Protein AF-A0A1G7AWS4-F1 (afdb_monomer)

Radius of gyration: 27.83 Å; Cα contacts (8 Å, |Δi|>4): 38; chains: 1; bounding box: 62×37×90 Å

Sequence (105 aa):
MSTPRPPVDPPVTGWAPATASTAWRRAAAAVLALALALPGAAVLTLVLWPLWSWFEARTGIESLGHSGPAGWCFVATYLAMAGLALAWVLRPRRAVKSGEASRFE

Structure (mmCIF, N/CA/C/O backbone):
data_AF-A0A1G7AWS4-F1
#
_entry.id   AF-A0A1G7AWS4-F1
#
loop_
_atom_site.group_PDB
_atom_site.id
_atom_site.type_symbol
_atom_site.label_atom_id
_atom_site.label_alt_id
_atom_site.label_comp_id
_atom_site.label_asym_id
_atom_site.label_entity_id
_atom_site.label_seq_id
_atom_site.pdbx_PDB_ins_code
_atom_site.Cartn_x
_atom_site.Cartn_y
_atom_site.Cartn_z
_atom_site.occupancy
_atom_site.B_iso_o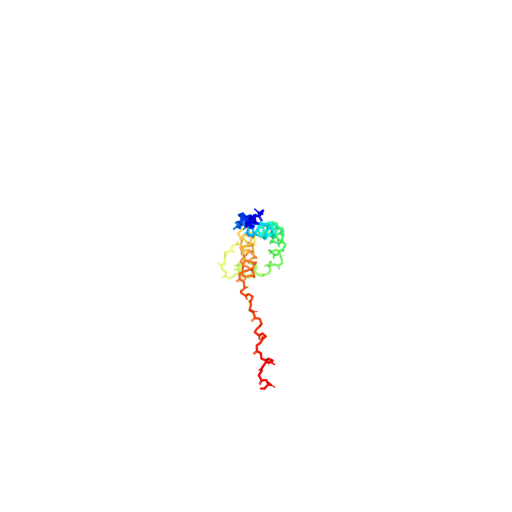r_equiv
_atom_site.auth_seq_id
_atom_site.auth_comp_id
_atom_site.auth_asym_id
_atom_site.auth_atom_id
_atom_site.pdbx_PDB_model_num
ATOM 1 N N . MET A 1 1 ? -40.545 11.606 69.794 1.00 50.19 1 MET A N 1
ATOM 2 C CA . MET A 1 1 ? -41.091 11.459 68.427 1.00 50.19 1 MET A CA 1
ATOM 3 C C . MET A 1 1 ? -40.015 11.926 67.463 1.00 50.19 1 MET A C 1
ATOM 5 O O . MET A 1 1 ? -39.849 13.124 67.290 1.00 50.19 1 MET A O 1
ATOM 9 N N . SER A 1 2 ? -39.216 10.995 66.943 1.00 59.09 2 SER A N 1
ATOM 10 C CA . SER A 1 2 ? -38.105 11.290 66.029 1.00 59.09 2 SER A CA 1
ATOM 11 C C . SER A 1 2 ? -38.534 10.899 64.622 1.00 59.09 2 SER A C 1
ATOM 13 O O . SER A 1 2 ? -38.856 9.738 64.380 1.00 59.09 2 SER A O 1
ATOM 15 N N . THR A 1 3 ? -38.601 11.867 63.716 1.00 69.06 3 THR A N 1
ATOM 16 C CA . THR A 1 3 ? -38.905 11.634 62.303 1.00 69.06 3 THR A CA 1
ATOM 17 C C . THR A 1 3 ? -37.688 11.019 61.598 1.00 69.06 3 THR A C 1
ATOM 19 O O . THR A 1 3 ? -36.562 11.468 61.828 1.00 69.06 3 THR A O 1
ATOM 22 N N . PRO A 1 4 ? -37.859 9.996 60.743 1.00 69.44 4 PRO A N 1
ATOM 23 C CA . PRO A 1 4 ? -36.761 9.481 59.936 1.00 69.44 4 PRO A CA 1
ATOM 24 C C . PRO A 1 4 ? -36.431 10.471 58.808 1.00 69.44 4 PRO A C 1
ATOM 26 O O . PRO A 1 4 ? -37.327 10.948 58.110 1.00 69.44 4 PRO A O 1
ATOM 29 N N . ARG A 1 5 ? -35.143 10.801 58.631 1.00 73.06 5 ARG A N 1
ATOM 30 C CA . ARG A 1 5 ? -34.668 11.566 57.464 1.00 73.06 5 ARG A CA 1
ATOM 31 C C . ARG A 1 5 ? -34.864 10.739 56.186 1.00 73.06 5 ARG A C 1
ATOM 33 O O . ARG A 1 5 ? -34.595 9.538 56.224 1.00 73.06 5 ARG A O 1
ATOM 40 N N . PRO A 1 6 ? -35.252 11.360 55.059 1.00 74.44 6 PRO A N 1
ATOM 41 C CA . PRO A 1 6 ? -35.233 10.680 53.774 1.00 74.44 6 PRO A CA 1
ATOM 42 C C . PRO A 1 6 ? -33.786 10.359 53.348 1.00 74.44 6 PRO A C 1
ATOM 44 O O . PRO A 1 6 ? -32.860 11.090 53.722 1.00 74.44 6 PRO A O 1
ATOM 47 N N . PRO A 1 7 ? -33.581 9.277 52.578 1.00 73.12 7 PRO A N 1
ATOM 48 C CA . PRO A 1 7 ? -32.281 8.942 52.014 1.00 73.12 7 PRO A CA 1
ATOM 49 C C . PRO A 1 7 ? -31.846 10.035 51.029 1.00 73.12 7 PRO A C 1
ATOM 51 O O . PRO A 1 7 ? -32.605 10.445 50.156 1.00 73.12 7 PRO A O 1
ATOM 54 N N . VAL A 1 8 ? -30.623 10.534 51.205 1.00 76.12 8 VAL A N 1
ATOM 55 C CA . VAL A 1 8 ? -29.959 11.399 50.227 1.00 76.12 8 VAL A CA 1
ATOM 56 C C . VAL A 1 8 ? -29.330 10.473 49.196 1.00 76.12 8 VAL A C 1
ATOM 58 O O . VAL A 1 8 ? -28.319 9.834 49.488 1.00 76.12 8 VAL A O 1
ATOM 61 N N . ASP A 1 9 ? -29.929 10.380 48.012 1.00 73.06 9 ASP A N 1
ATOM 62 C CA . ASP A 1 9 ? -29.281 9.709 46.890 1.00 73.06 9 ASP A CA 1
ATOM 63 C C . ASP A 1 9 ? -28.037 10.517 46.486 1.00 73.06 9 ASP A C 1
ATOM 65 O O . ASP A 1 9 ? -28.125 11.740 46.311 1.00 73.06 9 ASP A O 1
ATOM 69 N N . PRO A 1 10 ? -26.853 9.889 46.359 1.00 73.88 10 PRO A N 1
ATOM 70 C CA . PRO A 1 10 ? -25.689 10.590 45.847 1.00 73.88 10 PRO A CA 1
ATOM 71 C C . PRO A 1 10 ? -25.943 11.014 44.391 1.00 73.88 10 PRO A C 1
ATOM 73 O O . PRO A 1 10 ? -26.604 10.289 43.641 1.00 73.88 10 PRO A O 1
ATOM 76 N N . PRO A 1 11 ? -25.403 12.163 43.948 1.00 70.62 11 PRO A N 1
ATOM 77 C CA . PRO A 1 11 ? -25.515 12.571 42.558 1.00 70.62 11 PRO A CA 1
ATOM 78 C C . PRO A 1 11 ? -24.850 11.515 41.672 1.00 70.62 11 PRO A C 1
ATOM 80 O O . PRO A 1 11 ? -23.654 11.244 41.791 1.00 70.62 11 PRO A O 1
ATOM 83 N N . VAL A 1 12 ? -25.638 10.924 40.776 1.00 66.25 12 VAL A N 1
ATOM 84 C CA . VAL A 1 12 ? -25.165 10.075 39.680 1.00 66.25 12 VAL A CA 1
ATOM 85 C C . VAL A 1 12 ? -24.205 10.890 38.809 1.00 66.25 12 VAL A C 1
ATOM 87 O O . VAL A 1 12 ? -24.611 11.606 37.897 1.00 66.25 12 VAL A O 1
ATOM 90 N N . THR A 1 13 ? -22.905 10.789 39.077 1.00 62.62 13 THR A N 1
ATOM 91 C CA . THR A 1 13 ? -21.830 11.296 38.215 1.00 62.62 13 THR A CA 1
ATOM 92 C C . THR A 1 13 ? -21.641 10.349 37.030 1.00 62.62 13 THR A C 1
ATOM 94 O O . THR A 1 13 ? -20.624 9.685 36.859 1.00 62.62 13 THR A O 1
ATOM 97 N N . GLY A 1 14 ? -22.670 10.270 36.189 1.00 59.81 14 GLY A N 1
ATOM 98 C CA . GLY A 1 14 ? -22.702 9.478 34.966 1.00 59.81 14 GLY A CA 1
ATOM 99 C C . GLY A 1 14 ? -22.093 10.211 33.773 1.00 59.81 14 GLY A C 1
ATOM 100 O O . GLY A 1 14 ? -22.770 10.404 32.772 1.00 59.81 14 GLY A O 1
ATOM 101 N N . TRP A 1 15 ? -20.820 10.597 33.844 1.00 66.44 15 TRP A N 1
ATOM 102 C CA . TRP A 1 15 ? -20.008 10.709 32.631 1.00 66.44 15 TRP A CA 1
ATOM 103 C C . TRP A 1 15 ? -18.913 9.651 32.744 1.00 66.44 15 TRP A C 1
ATOM 105 O O . TRP A 1 15 ? -17.770 9.905 33.091 1.00 66.44 15 TRP A O 1
ATOM 115 N N . ALA A 1 16 ? -19.266 8.389 32.516 1.00 55.12 16 ALA A N 1
ATOM 116 C CA . ALA A 1 16 ? -18.223 7.439 32.170 1.00 55.12 16 ALA A CA 1
ATOM 117 C C . ALA A 1 16 ? -17.680 7.902 30.808 1.00 55.12 16 ALA A C 1
ATOM 119 O O . ALA A 1 16 ? -18.474 7.956 29.861 1.00 55.12 16 ALA A O 1
ATOM 120 N N . PRO A 1 17 ? -16.387 8.251 30.650 1.00 53.22 17 PRO A N 1
ATOM 121 C CA . PRO A 1 17 ? -15.815 8.387 29.323 1.00 53.22 17 PRO A CA 1
ATOM 122 C C . PRO A 1 17 ? -15.790 6.987 28.716 1.00 53.22 17 PRO A C 1
ATOM 124 O O . PRO A 1 17 ? -14.818 6.237 28.825 1.00 53.22 17 PRO A O 1
ATOM 127 N N . ALA A 1 18 ? -16.903 6.593 28.107 1.00 55.44 18 ALA A N 1
ATOM 128 C CA . ALA A 1 18 ? -16.940 5.406 27.298 1.00 55.44 18 ALA A CA 1
ATOM 129 C C . ALA A 1 18 ? -15.870 5.573 26.206 1.00 55.44 18 ALA A C 1
ATOM 131 O O . ALA A 1 18 ? -15.815 6.584 25.511 1.00 55.44 18 ALA A O 1
ATOM 132 N N . THR A 1 19 ? -15.046 4.540 26.037 1.00 59.22 19 THR A N 1
ATOM 133 C CA . THR A 1 19 ? -14.317 4.189 24.802 1.00 59.22 19 THR A CA 1
ATOM 134 C C . THR A 1 19 ? -12.929 4.764 24.519 1.00 59.22 19 THR A C 1
ATOM 136 O O . THR A 1 19 ? -12.249 4.169 23.677 1.00 59.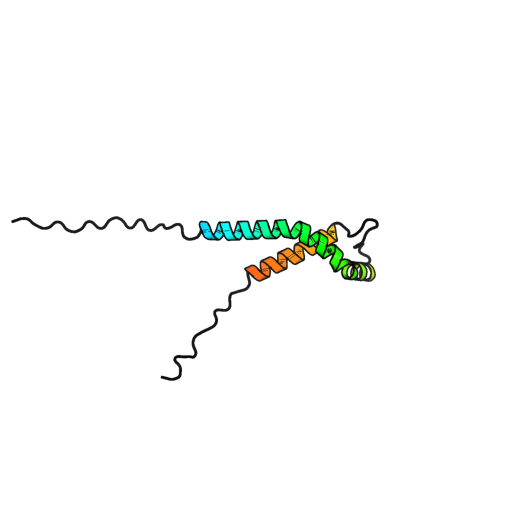22 19 THR A O 1
ATOM 139 N N . ALA A 1 20 ? -12.432 5.792 25.221 1.00 57.75 20 ALA A N 1
ATOM 140 C CA . ALA A 1 20 ? -11.090 6.330 24.930 1.00 57.75 20 ALA A CA 1
ATOM 141 C C . ALA A 1 20 ? -10.012 5.229 24.966 1.00 57.75 20 ALA A C 1
ATOM 143 O O . ALA A 1 20 ? -9.192 5.131 24.052 1.00 57.75 20 ALA A O 1
ATOM 144 N N . SER A 1 21 ? -10.101 4.320 25.951 1.00 63.75 21 SER A N 1
ATOM 145 C CA . SER A 1 21 ? -9.158 3.215 26.161 1.00 63.75 21 SER A CA 1
ATOM 146 C C . SER A 1 21 ? -9.100 2.195 25.015 1.00 63.75 21 SER A C 1
ATOM 148 O O . SER A 1 21 ? -8.068 1.586 24.748 1.00 63.75 21 SER A O 1
ATOM 150 N N . THR A 1 22 ? -10.222 1.977 24.333 1.00 68.56 22 THR A N 1
ATOM 151 C CA . THR A 1 22 ? -10.327 0.962 23.276 1.00 68.56 22 THR A CA 1
ATOM 152 C C . THR A 1 22 ? -10.038 1.578 21.910 1.00 68.56 22 THR A C 1
ATOM 154 O O . THR A 1 22 ? -9.412 0.937 21.066 1.00 68.56 22 THR A O 1
ATOM 157 N N . ALA A 1 23 ? -10.431 2.839 21.706 1.00 73.00 23 ALA A N 1
ATOM 158 C CA . ALA A 1 23 ? -10.130 3.594 20.497 1.00 73.00 23 ALA A CA 1
ATOM 159 C C . ALA A 1 23 ? -8.618 3.803 20.319 1.00 73.00 23 ALA A C 1
ATOM 161 O O . ALA A 1 23 ? -8.094 3.509 19.244 1.00 73.00 23 ALA A O 1
ATOM 162 N N . TRP A 1 24 ? -7.892 4.200 21.375 1.00 77.44 24 TRP A N 1
ATOM 163 C CA . TRP A 1 24 ? -6.437 4.387 21.278 1.00 77.44 24 TRP A CA 1
ATOM 164 C C . TRP A 1 24 ? -5.701 3.071 21.021 1.00 77.44 24 TRP A C 1
ATOM 166 O O . TRP A 1 24 ? -4.762 3.054 20.236 1.00 77.44 24 TRP A O 1
ATOM 176 N N . ARG A 1 25 ? -6.147 1.949 21.607 1.00 82.25 25 ARG A N 1
ATOM 177 C CA . ARG A 1 25 ? -5.549 0.623 21.355 1.00 82.25 25 ARG A CA 1
ATOM 178 C C . ARG A 1 25 ? -5.707 0.204 19.901 1.00 82.25 25 ARG A C 1
ATOM 180 O O . ARG A 1 25 ? -4.776 -0.343 19.320 1.00 82.25 25 ARG A O 1
ATOM 187 N N . ARG A 1 26 ? -6.870 0.474 19.301 1.00 78.69 26 ARG A N 1
ATOM 188 C CA . ARG A 1 26 ? -7.119 0.209 17.875 1.00 78.69 26 ARG A CA 1
ATOM 189 C C . ARG A 1 26 ? -6.283 1.121 16.983 1.00 78.69 26 ARG A C 1
ATOM 191 O O . ARG A 1 26 ? -5.723 0.633 16.009 1.00 78.69 26 ARG A O 1
ATOM 198 N N . ALA A 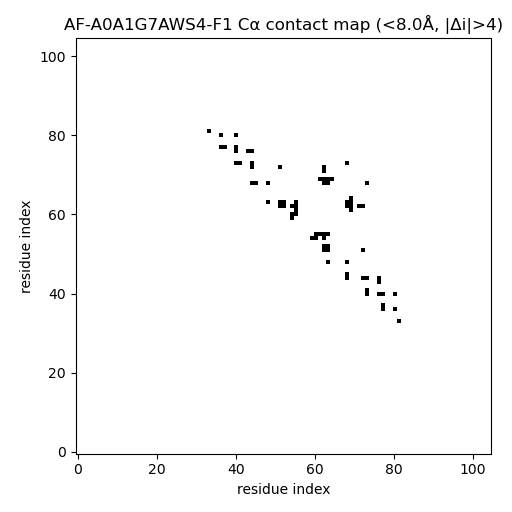1 27 ? -6.163 2.401 17.332 1.00 78.50 27 ALA A N 1
ATOM 199 C CA . ALA A 1 27 ? -5.309 3.340 16.613 1.00 78.50 27 ALA A CA 1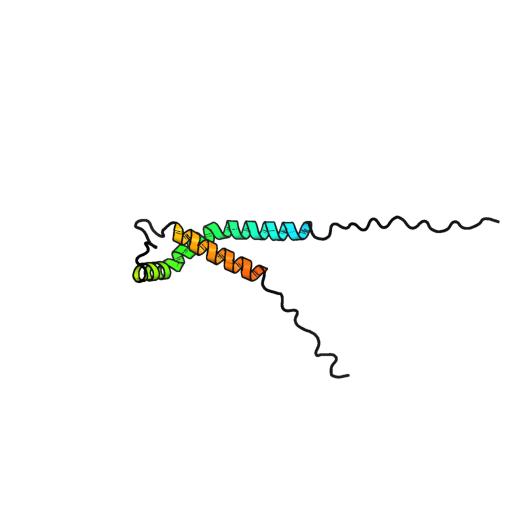
ATOM 200 C C . ALA A 1 27 ? -3.827 2.939 16.704 1.00 78.50 27 ALA A C 1
ATOM 202 O O . ALA A 1 27 ? -3.162 2.841 15.682 1.00 78.50 27 ALA A O 1
ATOM 203 N N . ALA A 1 28 ? -3.331 2.611 17.898 1.00 84.44 28 ALA A N 1
ATOM 204 C CA . ALA A 1 28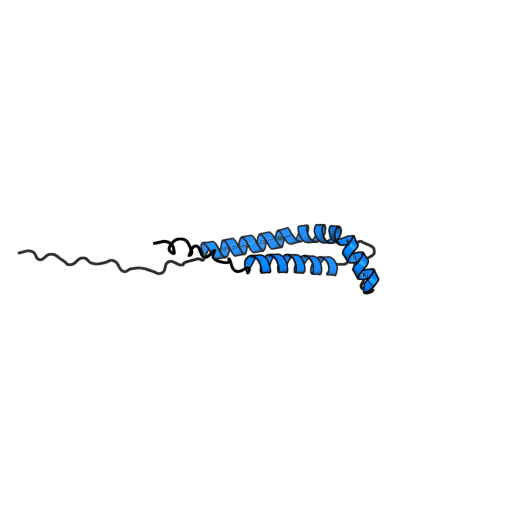 ? -1.964 2.142 18.114 1.00 84.44 28 ALA A CA 1
ATOM 205 C C . ALA A 1 28 ? -1.682 0.831 17.365 1.00 84.44 28 ALA A C 1
ATOM 207 O O . ALA A 1 28 ? -0.647 0.709 16.718 1.00 84.44 28 ALA A O 1
ATOM 208 N N . ALA A 1 29 ? -2.618 -0.123 17.385 1.00 81.94 29 ALA A N 1
ATOM 209 C CA . ALA A 1 29 ? -2.503 -1.353 16.605 1.00 81.94 29 ALA A CA 1
ATOM 210 C C . ALA A 1 29 ? -2.491 -1.081 15.091 1.00 81.94 29 ALA A C 1
ATOM 212 O O . ALA A 1 29 ? -1.714 -1.704 14.375 1.00 81.94 29 ALA A O 1
ATOM 213 N N . ALA A 1 30 ? -3.302 -0.137 14.601 1.00 79.94 30 ALA A N 1
ATOM 214 C CA . ALA A 1 30 ? -3.306 0.261 13.194 1.00 79.94 30 ALA A CA 1
ATOM 215 C C . ALA A 1 30 ? -1.991 0.945 12.788 1.00 79.94 30 ALA A C 1
ATOM 217 O O . ALA A 1 30 ? -1.435 0.622 11.743 1.00 79.94 30 ALA A O 1
ATOM 218 N N . VAL A 1 31 ? -1.458 1.835 13.629 1.00 82.56 31 VAL A N 1
ATOM 219 C CA . VAL A 1 31 ? -0.162 2.494 13.406 1.00 82.56 31 VAL A CA 1
ATOM 220 C C . VAL A 1 31 ? 0.973 1.474 13.403 1.00 82.56 31 VAL A C 1
ATOM 222 O O . VAL A 1 31 ? 1.798 1.492 12.497 1.00 82.56 31 VAL A O 1
ATOM 225 N N . LEU A 1 32 ? 0.995 0.547 14.364 1.00 84.25 32 LEU A N 1
ATOM 226 C CA . LEU A 1 32 ? 1.994 -0.520 14.407 1.00 84.25 32 LEU A CA 1
ATOM 227 C C . LEU A 1 32 ? 1.888 -1.442 13.184 1.00 84.25 32 LEU A C 1
ATOM 229 O O . LEU A 1 32 ? 2.908 -1.811 12.611 1.00 84.25 32 LEU A O 1
ATOM 233 N N . ALA A 1 33 ? 0.670 -1.780 12.752 1.00 79.81 33 ALA A N 1
ATOM 234 C CA . ALA A 1 33 ? 0.444 -2.562 11.541 1.00 79.81 33 ALA A CA 1
ATOM 235 C C . ALA A 1 33 ? 0.939 -1.830 10.283 1.00 79.81 33 ALA A C 1
ATOM 237 O O . ALA A 1 33 ? 1.580 -2.454 9.445 1.00 79.81 33 ALA A O 1
ATOM 238 N N . LEU A 1 34 ? 0.710 -0.517 10.167 1.00 79.19 34 LEU A N 1
ATOM 239 C CA . LEU A 1 34 ? 1.241 0.310 9.074 1.00 79.19 34 LEU A CA 1
ATOM 240 C C . LEU A 1 34 ? 2.774 0.404 9.120 1.00 79.19 34 LEU A C 1
ATOM 242 O O . LEU A 1 34 ? 3.432 0.286 8.090 1.00 79.19 34 LEU A O 1
ATOM 246 N N . ALA A 1 35 ? 3.355 0.547 10.312 1.00 81.19 35 ALA A N 1
ATOM 247 C CA . ALA A 1 35 ? 4.803 0.576 10.497 1.00 81.19 35 ALA A CA 1
ATOM 248 C C . ALA A 1 35 ? 5.459 -0.765 10.127 1.00 81.19 35 ALA A C 1
ATOM 250 O O . ALA A 1 35 ? 6.489 -0.780 9.462 1.00 81.19 35 ALA A O 1
ATOM 251 N N . LEU A 1 36 ? 4.847 -1.896 10.491 1.00 80.44 36 LEU A N 1
ATOM 252 C CA . LEU A 1 36 ? 5.284 -3.233 10.065 1.00 80.44 36 LEU A CA 1
ATOM 253 C C . LEU A 1 36 ? 4.987 -3.505 8.582 1.00 80.44 36 LEU A C 1
ATOM 255 O O . LEU A 1 36 ? 5.669 -4.314 7.952 1.00 80.44 36 LEU A O 1
ATOM 259 N N . ALA A 1 37 ? 4.008 -2.815 7.997 1.00 77.94 37 ALA A N 1
ATOM 260 C CA . ALA A 1 37 ? 3.725 -2.899 6.571 1.00 77.94 37 ALA A CA 1
ATOM 261 C C . ALA A 1 37 ? 4.808 -2.230 5.717 1.00 77.94 37 ALA A C 1
ATOM 263 O O . ALA A 1 37 ? 4.906 -2.571 4.549 1.00 77.94 37 ALA A O 1
ATOM 264 N N . LEU A 1 38 ? 5.656 -1.349 6.259 1.00 77.50 38 LEU A N 1
ATOM 265 C CA . LEU A 1 38 ? 6.803 -0.798 5.522 1.00 77.50 38 LEU A CA 1
ATOM 266 C C . LEU A 1 38 ? 7.821 -1.879 5.102 1.00 77.50 38 LEU A C 1
ATOM 268 O O . LEU A 1 38 ? 8.039 -2.037 3.898 1.00 77.50 38 LEU A O 1
ATOM 272 N N . PRO A 1 39 ? 8.415 -2.674 6.020 1.00 81.75 39 PRO A N 1
ATOM 273 C CA . PRO A 1 39 ? 9.283 -3.783 5.619 1.00 81.75 39 PRO A CA 1
ATOM 274 C C . PRO A 1 39 ? 8.503 -4.872 4.869 1.00 81.75 39 PRO A C 1
ATOM 276 O O . PRO A 1 39 ? 9.021 -5.451 3.914 1.00 81.75 39 PRO A O 1
ATOM 279 N N . GLY A 1 40 ? 7.237 -5.107 5.235 1.00 81.19 40 GLY A N 1
ATOM 280 C CA . GLY A 1 40 ? 6.362 -6.039 4.520 1.00 81.19 40 GLY A CA 1
ATOM 281 C C . GLY A 1 40 ? 6.134 -5.649 3.056 1.00 81.19 40 GLY A C 1
ATOM 282 O O . GLY A 1 40 ? 6.194 -6.509 2.184 1.00 81.19 40 GLY A O 1
ATOM 283 N N . ALA A 1 41 ? 5.941 -4.362 2.766 1.00 81.94 41 ALA A N 1
ATOM 284 C CA . ALA A 1 41 ? 5.757 -3.844 1.416 1.00 81.94 41 ALA A CA 1
ATOM 285 C C . ALA A 1 41 ? 7.031 -3.989 0.587 1.00 81.94 41 ALA A C 1
ATOM 287 O O . ALA A 1 41 ? 6.936 -4.322 -0.590 1.00 81.94 41 ALA A O 1
ATOM 288 N N . ALA A 1 42 ? 8.215 -3.809 1.181 1.00 82.88 42 ALA A N 1
ATOM 289 C CA . ALA A 1 42 ? 9.473 -4.049 0.480 1.00 82.88 42 ALA A CA 1
ATOM 290 C C . ALA A 1 42 ? 9.597 -5.515 0.034 1.00 82.88 42 ALA A C 1
ATOM 292 O O . ALA A 1 42 ? 9.819 -5.786 -1.146 1.00 82.88 42 ALA A O 1
ATOM 293 N N . VAL A 1 43 ? 9.358 -6.460 0.950 1.00 86.88 43 VAL A N 1
ATOM 294 C CA . VAL A 1 43 ? 9.362 -7.900 0.638 1.00 86.88 43 VAL A CA 1
ATOM 295 C C . VAL A 1 43 ? 8.284 -8.241 -0.388 1.00 86.88 43 VAL A C 1
ATOM 297 O O . VAL A 1 43 ? 8.555 -8.935 -1.364 1.00 86.88 43 VAL A O 1
ATOM 300 N N . LEU A 1 44 ? 7.067 -7.727 -0.212 1.00 86.38 44 LEU A N 1
ATOM 301 C CA . LEU A 1 44 ? 5.956 -8.003 -1.117 1.00 86.38 44 LEU A CA 1
ATOM 302 C C . LEU A 1 44 ? 6.201 -7.425 -2.514 1.00 86.38 44 LEU A C 1
ATOM 304 O O . LEU A 1 44 ? 5.852 -8.070 -3.494 1.00 86.38 44 LEU A O 1
ATOM 308 N N . THR A 1 45 ? 6.847 -6.263 -2.624 1.00 87.69 45 THR A N 1
ATOM 309 C CA . THR A 1 45 ? 7.240 -5.679 -3.917 1.00 87.69 45 THR A CA 1
ATOM 310 C C . THR A 1 45 ? 8.199 -6.614 -4.657 1.00 87.69 45 THR A C 1
ATOM 312 O O . THR A 1 45 ? 8.033 -6.830 -5.855 1.00 87.69 45 THR A O 1
ATOM 315 N N . LEU A 1 46 ? 9.144 -7.237 -3.942 1.00 86.50 46 LEU A N 1
ATOM 316 C CA . LEU A 1 46 ? 10.051 -8.240 -4.510 1.00 86.50 46 LEU A CA 1
ATOM 317 C C . LEU A 1 46 ? 9.332 -9.548 -4.871 1.00 86.50 46 LEU A C 1
ATOM 319 O O . LEU A 1 46 ? 9.645 -10.160 -5.884 1.00 86.50 46 LEU A O 1
ATOM 323 N N . VAL A 1 47 ? 8.341 -9.980 -4.091 1.00 89.44 47 VAL A N 1
ATOM 324 C CA . VAL A 1 47 ?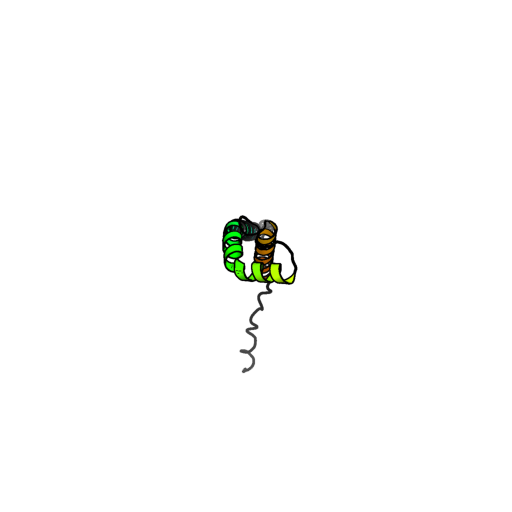 7.512 -11.151 -4.441 1.00 89.44 47 VAL A CA 1
ATOM 325 C C . VAL A 1 47 ? 6.644 -10.867 -5.670 1.00 89.44 47 VAL A C 1
ATOM 327 O O . VAL A 1 47 ? 6.442 -11.743 -6.507 1.00 89.44 47 VAL A O 1
ATOM 330 N N . LEU A 1 48 ? 6.163 -9.631 -5.808 1.00 90.19 48 LEU A N 1
ATOM 331 C CA . LEU A 1 48 ? 5.391 -9.148 -6.951 1.00 90.19 48 LEU A CA 1
ATOM 332 C C . LEU A 1 48 ? 6.267 -8.782 -8.156 1.00 90.19 48 LEU A C 1
ATOM 334 O O . LEU A 1 48 ? 5.744 -8.287 -9.150 1.00 90.19 48 LEU A O 1
ATOM 338 N N . TRP A 1 49 ? 7.572 -9.056 -8.123 1.00 89.56 49 TRP A N 1
ATOM 339 C CA . TRP A 1 49 ? 8.484 -8.824 -9.246 1.00 89.56 49 TRP A CA 1
ATOM 340 C C . TRP A 1 49 ? 7.949 -9.279 -10.615 1.00 89.56 49 TRP A C 1
ATOM 342 O O . TRP A 1 49 ? 7.973 -8.466 -11.538 1.00 89.56 49 TRP A O 1
ATOM 352 N N . PRO A 1 50 ? 7.420 -10.510 -10.800 1.00 89.38 50 PRO A N 1
ATOM 353 C CA . PRO A 1 50 ? 6.884 -10.926 -12.100 1.00 89.38 50 PRO A CA 1
ATOM 354 C C . PRO A 1 50 ? 5.643 -10.131 -12.534 1.00 89.38 50 PRO A C 1
ATOM 356 O O . PRO A 1 50 ? 5.379 -9.997 -13.726 1.00 89.38 50 PRO A O 1
ATOM 359 N N . LEU A 1 51 ? 4.870 -9.593 -11.586 1.00 89.75 51 LEU A N 1
ATOM 360 C CA . LEU A 1 51 ? 3.734 -8.726 -11.895 1.00 89.75 51 LEU A CA 1
ATOM 361 C C . LEU A 1 51 ? 4.219 -7.353 -12.373 1.00 89.75 51 LEU A C 1
ATOM 363 O O . LEU A 1 51 ? 3.695 -6.827 -13.354 1.00 89.75 51 LEU A O 1
ATOM 367 N N . TRP A 1 52 ? 5.233 -6.799 -11.706 1.00 90.19 52 TRP A N 1
ATOM 368 C CA . TRP A 1 52 ? 5.845 -5.525 -12.083 1.00 90.19 52 TRP A CA 1
ATOM 369 C C . TRP A 1 52 ? 6.540 -5.608 -13.443 1.00 90.19 52 TRP A C 1
ATOM 371 O O . TRP A 1 52 ? 6.364 -4.707 -14.260 1.00 90.19 52 TRP A O 1
ATOM 381 N N . SER A 1 53 ? 7.233 -6.712 -13.741 1.00 88.25 53 SER A N 1
ATOM 382 C CA . SER A 1 53 ? 7.851 -6.914 -15.059 1.00 88.25 53 SER A CA 1
ATOM 383 C C . SER A 1 53 ? 6.812 -7.026 -16.173 1.00 88.25 53 SER A C 1
ATOM 385 O O . SER A 1 53 ? 6.979 -6.439 -17.241 1.00 88.25 53 SER A O 1
ATOM 387 N N . TRP A 1 54 ? 5.704 -7.732 -15.926 1.00 92.25 54 TRP A N 1
ATOM 388 C CA . TRP A 1 54 ? 4.588 -7.792 -16.866 1.00 92.25 54 TRP A CA 1
ATOM 389 C C . TRP A 1 54 ? 3.950 -6.415 -17.084 1.00 92.25 54 TRP A C 1
ATOM 391 O O . TRP A 1 54 ? 3.637 -6.054 -18.218 1.00 92.25 54 TRP A O 1
ATOM 401 N N . PHE A 1 55 ? 3.766 -5.632 -16.018 1.00 91.12 55 PHE A N 1
ATOM 402 C CA . PHE A 1 55 ? 3.178 -4.298 -16.105 1.00 91.12 55 PHE A CA 1
ATOM 403 C C . PHE A 1 55 ? 4.054 -3.343 -16.919 1.00 91.12 55 PHE A C 1
ATOM 405 O O . PHE A 1 55 ? 3.546 -2.665 -17.815 1.00 91.12 55 PHE A O 1
ATOM 412 N N . GLU A 1 56 ? 5.361 -3.334 -16.665 1.00 91.56 56 GLU A N 1
ATOM 413 C CA . GLU A 1 56 ? 6.330 -2.561 -17.441 1.00 91.56 56 GLU A CA 1
ATOM 414 C C . GLU A 1 56 ? 6.299 -2.959 -18.918 1.00 91.56 56 GLU A C 1
ATOM 416 O O . GLU A 1 56 ? 6.150 -2.099 -19.784 1.00 91.56 56 GLU A O 1
ATOM 421 N N . ALA A 1 57 ? 6.300 -4.261 -19.218 1.00 90.50 57 ALA A N 1
ATOM 422 C CA . ALA A 1 57 ? 6.224 -4.754 -20.593 1.00 90.50 57 ALA A CA 1
ATOM 423 C C . ALA A 1 57 ? 4.931 -4.340 -21.323 1.00 90.50 57 ALA A C 1
ATOM 425 O O . ALA A 1 57 ? 4.907 -4.262 -22.551 1.00 90.50 57 ALA A O 1
ATOM 426 N N . ARG A 1 58 ? 3.835 -4.095 -20.592 1.00 93.56 58 ARG A N 1
ATOM 427 C CA . ARG A 1 58 ? 2.527 -3.733 -21.167 1.00 93.56 58 ARG A CA 1
ATOM 428 C C . ARG A 1 58 ? 2.290 -2.232 -21.250 1.00 93.56 58 ARG A C 1
ATOM 430 O O . ARG A 1 58 ? 1.560 -1.800 -22.137 1.00 93.56 58 ARG A O 1
ATOM 437 N N . THR A 1 59 ? 2.850 -1.460 -20.326 1.00 90.88 59 THR A N 1
ATOM 438 C CA . THR A 1 59 ? 2.584 -0.018 -20.197 1.00 90.88 59 THR A CA 1
ATOM 439 C C . THR A 1 59 ? 3.765 0.856 -20.598 1.00 90.88 59 THR A C 1
ATOM 441 O O . THR A 1 59 ? 3.572 2.038 -20.863 1.00 90.88 59 THR A O 1
ATOM 444 N N . GLY A 1 60 ? 4.976 0.295 -20.640 1.00 88.19 60 GLY A N 1
ATOM 445 C CA . GLY A 1 60 ? 6.220 1.039 -20.822 1.00 88.19 60 GLY A CA 1
ATOM 446 C C . GLY A 1 60 ? 6.625 1.884 -19.610 1.00 88.19 60 GLY A C 1
ATOM 447 O O . GLY A 1 60 ? 7.575 2.655 -19.708 1.00 88.19 60 GLY A O 1
ATOM 448 N N . ILE A 1 61 ? 5.915 1.782 -18.480 1.00 87.38 61 ILE A N 1
ATOM 449 C CA . ILE A 1 61 ? 6.260 2.497 -17.249 1.00 87.38 61 ILE A CA 1
ATOM 450 C C . ILE A 1 61 ? 7.345 1.705 -16.520 1.00 87.38 61 ILE A C 1
ATOM 452 O O . ILE A 1 61 ? 7.103 0.574 -16.093 1.00 87.38 61 ILE A O 1
ATOM 456 N N . GLU A 1 62 ? 8.512 2.322 -16.339 1.00 87.19 62 GLU A N 1
ATOM 457 C CA . GLU A 1 62 ? 9.653 1.737 -15.630 1.00 87.19 62 GLU A CA 1
ATOM 458 C C . GLU A 1 62 ? 9.252 1.339 -14.201 1.00 87.19 62 GLU A C 1
ATOM 460 O O . GLU A 1 62 ? 9.046 2.186 -13.326 1.00 87.19 62 GLU A O 1
ATOM 465 N N . SER A 1 63 ? 9.092 0.035 -13.980 1.00 85.44 63 SER A N 1
ATOM 466 C CA . SER A 1 63 ? 8.643 -0.566 -12.718 1.00 85.44 63 SER A CA 1
ATOM 467 C C . SER A 1 63 ? 9.805 -1.253 -12.007 1.00 85.44 63 SER A C 1
ATOM 469 O O . SER A 1 63 ? 9.883 -1.256 -10.777 1.00 85.44 63 SER A O 1
ATOM 471 N N . LEU A 1 64 ? 10.738 -1.805 -12.781 1.00 82.94 64 LEU A N 1
ATOM 472 C CA . LEU A 1 64 ? 11.939 -2.490 -12.324 1.00 82.94 64 LEU A CA 1
ATOM 473 C C . LEU A 1 64 ? 13.154 -1.790 -12.938 1.00 82.94 64 LEU A C 1
ATOM 475 O O . LEU A 1 64 ? 13.669 -2.194 -13.975 1.00 82.94 64 LEU A O 1
ATOM 479 N N . GLY A 1 65 ? 13.597 -0.714 -12.292 1.00 77.00 65 GLY A N 1
ATOM 480 C CA . GLY A 1 65 ? 14.769 0.033 -12.730 1.00 77.00 65 GLY A CA 1
ATOM 481 C C . GLY A 1 65 ? 16.072 -0.758 -12.572 1.00 77.00 65 GLY A C 1
ATOM 482 O O . GLY A 1 65 ? 16.121 -1.862 -12.025 1.00 77.00 65 GLY A O 1
ATOM 483 N N . HIS A 1 66 ? 17.175 -0.144 -12.998 1.00 71.44 66 HIS A N 1
ATOM 484 C CA . HIS A 1 66 ? 18.507 -0.770 -13.037 1.00 71.44 66 HIS A CA 1
ATOM 485 C C . 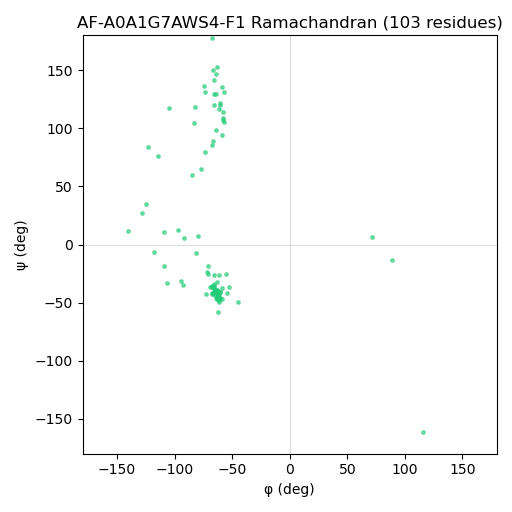HIS A 1 66 ? 18.997 -1.339 -11.690 1.00 71.44 66 HIS A C 1
ATOM 487 O O . HIS A 1 66 ? 19.812 -2.259 -11.672 1.00 71.44 66 HIS A O 1
ATOM 493 N N . SER A 1 67 ? 18.498 -0.809 -10.571 1.00 78.25 67 SER A N 1
ATOM 494 C CA . SER A 1 67 ? 18.881 -1.214 -9.211 1.00 78.25 67 SER A CA 1
ATOM 495 C C . SER A 1 67 ? 17.779 -1.982 -8.470 1.00 78.25 67 SER A C 1
ATOM 497 O O . SER A 1 67 ? 17.885 -2.186 -7.261 1.00 78.25 67 SER A O 1
ATOM 499 N N . GLY A 1 68 ? 16.714 -2.391 -9.167 1.00 80.75 68 GLY A N 1
ATOM 500 C CA . GLY A 1 68 ? 15.544 -3.048 -8.586 1.00 80.75 68 GLY A CA 1
ATOM 501 C C . GLY A 1 68 ? 14.257 -2.229 -8.725 1.00 80.75 68 GLY A C 1
ATOM 502 O O . GLY A 1 68 ? 14.182 -1.332 -9.565 1.00 80.75 68 GLY A O 1
ATOM 503 N N . PRO A 1 69 ? 13.217 -2.532 -7.927 1.00 85.50 69 PRO A N 1
ATOM 504 C CA . PRO A 1 69 ? 11.908 -1.910 -8.080 1.00 85.50 69 PRO A CA 1
ATOM 505 C C . PRO A 1 69 ? 11.978 -0.390 -7.943 1.00 85.50 69 PRO A C 1
ATOM 507 O O . PRO A 1 69 ? 12.618 0.140 -7.032 1.00 85.50 69 PRO A O 1
ATOM 510 N N . ALA A 1 70 ? 11.297 0.317 -8.840 1.00 87.56 70 ALA A N 1
ATOM 511 C CA . ALA A 1 70 ? 11.219 1.767 -8.802 1.00 87.56 70 ALA A CA 1
ATOM 512 C C . ALA A 1 70 ? 10.506 2.243 -7.524 1.00 87.56 70 ALA A C 1
ATOM 514 O O . ALA A 1 70 ? 9.631 1.563 -6.982 1.00 87.56 70 ALA A O 1
ATOM 515 N N . GLY A 1 71 ? 10.827 3.455 -7.056 1.00 85.06 71 GLY A N 1
ATOM 516 C CA . GLY A 1 71 ? 10.268 4.011 -5.814 1.00 85.06 71 GLY A CA 1
ATOM 517 C C . GLY A 1 71 ? 8.734 3.982 -5.758 1.00 85.06 71 GLY A C 1
ATOM 518 O O . GLY A 1 71 ? 8.145 3.694 -4.715 1.00 85.06 71 GLY A O 1
ATOM 519 N N . TRP A 1 72 ? 8.072 4.203 -6.896 1.00 86.94 72 TRP A N 1
ATOM 520 C CA . TRP A 1 72 ? 6.614 4.190 -6.981 1.00 86.94 72 TRP A CA 1
ATOM 521 C C . TRP A 1 72 ? 6.007 2.783 -6.833 1.00 86.94 72 TRP A C 1
ATOM 523 O O . TRP A 1 72 ? 4.880 2.679 -6.354 1.00 86.94 72 TRP A O 1
ATOM 533 N N . CYS A 1 73 ? 6.737 1.704 -7.154 1.00 89.00 73 CYS A N 1
ATOM 534 C CA . CYS A 1 73 ? 6.270 0.325 -6.948 1.00 89.00 73 CYS A CA 1
ATOM 535 C C . CYS A 1 73 ? 6.096 0.018 -5.456 1.00 89.00 73 CYS A C 1
ATOM 537 O O . CYS A 1 73 ? 5.108 -0.600 -5.052 1.00 89.00 73 CYS A O 1
ATOM 539 N N . PHE A 1 74 ? 7.007 0.517 -4.614 1.00 85.94 74 PHE A N 1
ATOM 540 C CA . PHE A 1 74 ? 6.876 0.407 -3.161 1.00 85.94 74 PHE A CA 1
ATOM 541 C C . PHE A 1 74 ? 5.671 1.192 -2.644 1.00 85.94 74 PHE A C 1
ATOM 543 O O . PHE A 1 74 ? 4.902 0.673 -1.836 1.00 85.94 74 PHE A O 1
ATOM 550 N N . VAL A 1 75 ? 5.462 2.416 -3.145 1.00 87.19 75 VAL A N 1
ATOM 551 C CA . VAL A 1 75 ? 4.297 3.240 -2.781 1.00 87.19 75 VAL A CA 1
ATOM 552 C C . VAL A 1 75 ? 2.995 2.555 -3.202 1.00 87.19 75 VAL A C 1
ATOM 554 O O . VAL A 1 75 ? 2.084 2.434 -2.387 1.00 87.19 75 VAL A O 1
ATOM 557 N N . ALA A 1 76 ? 2.909 2.051 -4.434 1.00 89.25 76 ALA A N 1
ATOM 558 C CA . ALA A 1 76 ? 1.731 1.351 -4.939 1.00 89.25 76 ALA A CA 1
ATOM 559 C C . ALA A 1 76 ? 1.420 0.086 -4.121 1.00 89.25 76 ALA A C 1
ATOM 561 O O . ALA A 1 76 ? 0.277 -0.118 -3.708 1.00 89.25 76 ALA A O 1
ATOM 562 N N . THR A 1 77 ? 2.441 -0.722 -3.815 1.00 89.31 77 THR A N 1
ATOM 563 C CA . THR A 1 77 ? 2.303 -1.921 -2.971 1.00 89.31 77 THR A CA 1
ATOM 564 C C . THR A 1 77 ? 1.840 -1.558 -1.560 1.00 89.31 77 THR A C 1
ATOM 566 O O . THR A 1 77 ? 0.917 -2.176 -1.026 1.00 89.31 77 THR A O 1
ATOM 569 N N . TYR A 1 78 ? 2.430 -0.520 -0.963 1.00 85.94 78 TYR A N 1
ATOM 570 C CA . TYR A 1 78 ? 2.054 -0.039 0.364 1.00 85.94 78 TYR A CA 1
ATOM 571 C C . TYR A 1 78 ? 0.604 0.460 0.406 1.00 85.94 78 TYR A C 1
ATOM 573 O O . TYR A 1 78 ? -0.151 0.088 1.304 1.00 85.94 78 TYR A O 1
ATOM 581 N N . LEU A 1 79 ? 0.179 1.250 -0.586 1.00 89.12 79 LEU A N 1
ATOM 582 C CA . LEU A 1 79 ? -1.201 1.733 -0.688 1.00 89.12 79 LEU A CA 1
ATOM 583 C C . LEU A 1 79 ? -2.196 0.583 -0.865 1.00 89.12 79 LEU A C 1
ATOM 585 O O . LEU A 1 79 ? -3.256 0.599 -0.239 1.00 89.12 79 LEU A O 1
ATOM 589 N N . ALA A 1 80 ? -1.851 -0.439 -1.653 1.00 87.94 80 ALA A N 1
ATOM 590 C CA . ALA A 1 80 ? -2.677 -1.634 -1.795 1.00 87.94 80 ALA A CA 1
ATOM 591 C C . ALA A 1 80 ? -2.842 -2.364 -0.451 1.00 87.94 80 ALA A C 1
ATOM 593 O O . ALA A 1 80 ? -3.968 -2.662 -0.045 1.00 87.94 80 ALA A O 1
ATOM 594 N N . MET A 1 81 ? -1.746 -2.586 0.285 1.00 86.31 81 MET A N 1
ATOM 595 C CA . MET A 1 81 ? -1.786 -3.199 1.619 1.00 86.31 81 MET A CA 1
ATOM 596 C C . MET A 1 81 ? -2.615 -2.374 2.613 1.00 86.31 81 MET A C 1
ATOM 598 O O . MET A 1 81 ? -3.463 -2.927 3.317 1.00 86.31 81 MET A O 1
ATOM 602 N N . ALA A 1 82 ? -2.410 -1.055 2.654 1.00 84.00 82 ALA A N 1
ATOM 603 C CA . ALA A 1 82 ? -3.159 -0.152 3.525 1.00 84.00 82 ALA A CA 1
ATOM 604 C C . ALA A 1 82 ? -4.659 -0.145 3.183 1.00 84.00 82 ALA A C 1
ATOM 606 O O . ALA A 1 82 ? -5.497 -0.196 4.085 1.00 84.00 82 ALA A O 1
ATOM 607 N N . GLY A 1 83 ? -5.008 -0.154 1.893 1.00 86.62 83 GLY A N 1
ATOM 608 C CA . GLY A 1 83 ? -6.388 -0.249 1.417 1.00 86.62 83 GLY A CA 1
ATOM 609 C C . GLY A 1 83 ? -7.068 -1.557 1.829 1.00 86.62 83 GLY A C 1
ATOM 610 O O . GLY A 1 83 ? -8.196 -1.533 2.320 1.00 86.62 83 GLY A O 1
ATOM 611 N N . LEU A 1 84 ? -6.370 -2.691 1.712 1.00 86.50 84 LEU A N 1
ATOM 612 C CA . LEU A 1 84 ? -6.844 -4.000 2.182 1.00 86.50 84 LEU A CA 1
ATOM 613 C C . LEU A 1 84 ? -7.063 -4.024 3.700 1.00 86.50 84 LEU A C 1
ATOM 615 O O . LEU A 1 84 ? -8.104 -4.496 4.166 1.00 86.50 84 LEU A O 1
ATOM 619 N N . ALA A 1 85 ? -6.120 -3.481 4.473 1.00 82.31 85 ALA A N 1
ATOM 620 C CA . ALA A 1 85 ? -6.246 -3.378 5.924 1.00 82.31 85 ALA A CA 1
ATOM 621 C C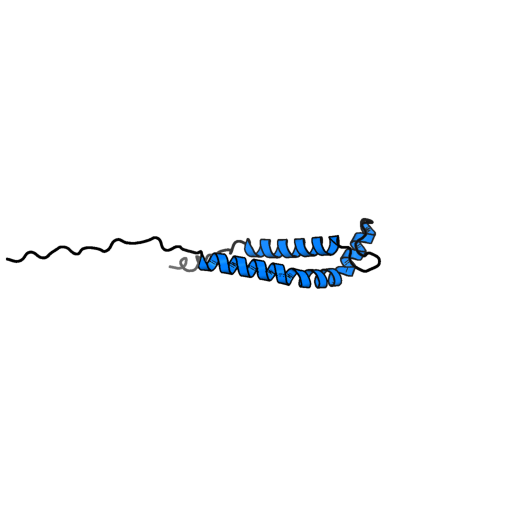 . ALA A 1 85 ? -7.442 -2.499 6.322 1.00 82.31 85 ALA A C 1
ATOM 623 O O . ALA A 1 85 ? -8.241 -2.885 7.179 1.00 82.31 85 ALA A O 1
ATOM 624 N N . LEU A 1 86 ? -7.617 -1.351 5.661 1.00 83.25 86 LEU A N 1
ATOM 625 C CA . LEU A 1 86 ? -8.746 -0.456 5.896 1.00 83.25 86 LEU A CA 1
ATOM 626 C C . LEU A 1 86 ? -10.077 -1.128 5.538 1.00 83.25 86 LEU A C 1
ATOM 628 O O . LEU A 1 86 ? -11.002 -1.112 6.348 1.00 83.25 86 LEU A O 1
ATOM 632 N N . ALA A 1 87 ? -10.167 -1.780 4.377 1.00 84.62 87 ALA A N 1
ATOM 633 C CA . ALA A 1 87 ? -11.358 -2.519 3.960 1.00 84.62 87 ALA A CA 1
ATOM 634 C C . ALA A 1 87 ? -11.726 -3.625 4.959 1.00 84.62 87 ALA A C 1
ATOM 636 O O . ALA A 1 87 ? -12.905 -3.841 5.241 1.00 84.62 87 ALA A O 1
ATOM 637 N N . TRP A 1 88 ? -10.729 -4.298 5.539 1.00 81.31 88 TRP A N 1
ATOM 638 C CA . TRP A 1 88 ? -10.944 -5.309 6.571 1.00 81.31 88 TRP A CA 1
ATOM 639 C C . TRP A 1 88 ? -11.478 -4.708 7.877 1.00 81.31 88 TRP A C 1
ATOM 641 O O . TRP A 1 88 ? -12.422 -5.246 8.456 1.00 81.31 88 TRP A O 1
ATOM 651 N N . VAL A 1 89 ? -10.936 -3.566 8.312 1.00 78.12 89 VAL A N 1
ATOM 652 C CA . VAL A 1 89 ? -11.395 -2.846 9.515 1.00 78.12 89 VAL A CA 1
ATOM 653 C C . VAL A 1 89 ? -12.813 -2.298 9.348 1.00 78.12 89 VAL A C 1
ATOM 655 O O . VAL A 1 89 ? -13.598 -2.334 10.298 1.00 78.12 89 VAL A O 1
ATOM 658 N N . LEU A 1 90 ? -13.139 -1.803 8.155 1.00 80.75 90 LEU A N 1
ATOM 659 C CA . LEU A 1 90 ? -14.453 -1.254 7.819 1.00 80.75 90 LEU A CA 1
ATOM 660 C C . LEU A 1 90 ? -15.479 -2.335 7.460 1.00 80.75 90 LEU A C 1
ATOM 662 O O . LEU A 1 90 ? -16.657 -2.017 7.297 1.00 80.75 90 LEU A O 1
ATOM 666 N N . ARG A 1 91 ? -15.068 -3.607 7.338 1.00 83.50 91 ARG A N 1
ATOM 667 C CA . ARG A 1 91 ? -15.965 -4.694 6.946 1.00 83.50 91 ARG A CA 1
ATOM 668 C C . ARG A 1 91 ? -17.076 -4.824 7.994 1.00 83.50 91 ARG A C 1
ATOM 670 O O . ARG A 1 91 ? -16.782 -5.156 9.148 1.00 83.50 91 ARG A O 1
ATOM 677 N N . PRO A 1 92 ? -18.351 -4.594 7.629 1.00 73.69 92 PRO A N 1
ATOM 678 C CA . PRO A 1 92 ? -19.439 -4.711 8.580 1.00 73.69 92 PRO A CA 1
ATOM 679 C C . PRO A 1 92 ? -19.465 -6.146 9.098 1.00 73.69 92 PRO A C 1
ATOM 681 O O . PRO A 1 92 ? -19.563 -7.104 8.322 1.00 73.69 92 PRO A O 1
ATOM 684 N N . ARG A 1 93 ? -19.344 -6.299 10.420 1.00 74.81 93 ARG A N 1
ATOM 685 C CA . ARG A 1 93 ? -19.556 -7.583 11.085 1.00 74.81 93 ARG A CA 1
ATOM 686 C C . ARG A 1 93 ? -21.014 -7.933 10.853 1.00 74.81 93 ARG A C 1
ATOM 688 O O . ARG A 1 93 ? -21.888 -7.383 11.516 1.00 74.81 93 ARG A O 1
ATOM 695 N N . ARG A 1 94 ? -21.284 -8.780 9.858 1.00 67.81 94 ARG A N 1
ATOM 696 C CA . ARG A 1 94 ? -22.628 -9.312 9.642 1.00 67.81 94 ARG A CA 1
ATOM 697 C C . ARG A 1 94 ? -23.010 -10.008 10.941 1.00 67.81 94 ARG A C 1
ATOM 699 O O . ARG A 1 94 ? -22.425 -11.034 11.277 1.00 67.81 94 ARG A O 1
ATOM 706 N N . ALA A 1 95 ? -23.918 -9.400 11.699 1.00 61.81 95 ALA A N 1
ATOM 707 C CA . ALA A 1 95 ? -24.522 -10.051 12.840 1.00 61.81 95 ALA A CA 1
ATOM 708 C C . ALA A 1 95 ? -25.174 -11.322 12.297 1.00 61.81 95 ALA A C 1
ATOM 710 O O . ALA A 1 95 ? -26.073 -11.253 11.456 1.00 61.81 95 ALA A O 1
ATOM 711 N N . VAL A 1 96 ? -24.654 -12.477 12.706 1.00 65.88 96 VAL A N 1
ATOM 712 C CA . VAL A 1 96 ? -25.312 -13.757 12.469 1.00 65.88 96 VAL A CA 1
ATOM 713 C C . VAL A 1 96 ? -26.682 -13.617 13.124 1.00 65.88 96 VAL A C 1
ATOM 715 O O . VAL A 1 96 ? -26.765 -13.495 14.345 1.00 65.88 96 VAL A O 1
ATOM 718 N N . LYS A 1 97 ? -27.751 -13.524 12.324 1.00 56.47 97 LYS A N 1
ATOM 719 C CA . LYS A 1 97 ? -29.119 -13.530 12.844 1.00 56.47 97 LYS A CA 1
ATOM 720 C C . LYS A 1 97 ? -29.368 -14.915 13.436 1.00 56.47 97 LYS A C 1
ATOM 722 O O . LYS A 1 97 ? -29.819 -15.818 12.746 1.00 56.47 97 LYS A O 1
ATOM 727 N N . SER A 1 98 ? -29.052 -15.073 14.717 1.00 62.72 98 SER A N 1
ATOM 728 C CA . SER A 1 98 ? -29.581 -16.148 15.548 1.00 62.72 98 SER A CA 1
ATOM 729 C C . SER A 1 98 ? -31.041 -15.798 15.835 1.00 62.72 98 SER A C 1
ATOM 731 O O . SER A 1 98 ? -31.348 -15.143 16.825 1.00 62.72 98 SER A O 1
ATOM 733 N N . GLY A 1 99 ? -31.922 -16.068 14.873 1.00 58.44 99 GLY A N 1
ATOM 734 C CA . GLY A 1 99 ? -33.335 -15.678 14.936 1.00 58.44 99 GLY A CA 1
ATOM 735 C C . GLY A 1 99 ? -34.293 -16.737 14.402 1.00 58.44 99 GLY A C 1
ATOM 736 O O . GLY A 1 99 ? -35.460 -16.437 14.190 1.00 58.44 99 GLY A O 1
ATOM 737 N N . GLU A 1 100 ? -33.814 -17.959 14.174 1.00 60.59 100 GLU A N 1
ATOM 738 C CA . GLU A 1 100 ? -34.599 -19.044 13.573 1.00 60.59 100 GLU A CA 1
ATOM 739 C C . GLU A 1 100 ? -34.602 -20.298 14.457 1.00 60.59 100 GLU A C 1
ATOM 741 O O . GLU A 1 100 ? -34.564 -21.418 13.972 1.00 60.59 100 GLU A O 1
ATOM 746 N N . ALA A 1 101 ? -34.604 -20.114 15.780 1.00 57.44 101 ALA A N 1
ATOM 747 C CA . ALA A 1 101 ? -34.803 -21.209 16.737 1.00 57.44 101 ALA A CA 1
ATOM 748 C C . ALA A 1 101 ? -36.066 -21.040 17.601 1.00 57.44 101 ALA A C 1
ATOM 750 O O . ALA A 1 101 ? -36.437 -21.964 18.309 1.00 57.44 101 ALA A O 1
ATOM 751 N N . SER A 1 102 ? -36.769 -19.906 17.504 1.00 59.44 102 SER A N 1
ATOM 752 C CA . SER A 1 102 ? -38.073 -19.679 18.149 1.00 59.44 102 SER A CA 1
ATOM 753 C C . SER A 1 102 ? -39.264 -19.918 17.209 1.00 59.44 102 SER A C 1
ATOM 755 O O . SER A 1 102 ? -40.381 -19.525 17.518 1.00 59.44 102 SER A O 1
ATOM 757 N N . ARG A 1 103 ? -39.040 -20.527 16.032 1.00 64.25 103 ARG A N 1
ATOM 758 C CA . ARG A 1 103 ? -40.079 -20.780 15.012 1.00 64.25 103 ARG A CA 1
ATOM 759 C C . ARG A 1 103 ? -40.768 -22.148 15.145 1.00 64.25 103 ARG A C 1
ATOM 761 O O . ARG A 1 103 ? -41.544 -22.513 14.271 1.00 64.25 103 ARG A O 1
ATOM 768 N N . PHE A 1 104 ? -40.470 -22.901 16.199 1.00 62.56 104 PHE A N 1
ATOM 769 C CA . PHE A 1 104 ? -41.038 -24.234 16.427 1.00 62.56 104 PHE A CA 1
ATOM 770 C C . PHE A 1 104 ? -41.649 -24.390 17.828 1.00 62.56 104 PHE A C 1
ATOM 772 O O . PHE A 1 104 ? -41.693 -25.505 18.342 1.00 62.56 104 PHE A O 1
ATOM 779 N N . GLU A 1 105 ? -42.104 -23.285 18.429 1.00 59.78 105 GLU A N 1
ATOM 780 C CA . GLU A 1 105 ? -43.125 -23.340 19.489 1.00 59.78 105 GLU A CA 1
ATOM 781 C C . GLU A 1 105 ? -44.530 -23.264 18.884 1.00 59.78 105 GLU A C 1
ATOM 783 O O . GLU A 1 105 ? -44.694 -22.535 17.874 1.00 59.78 105 GLU A O 1
#

Organism: NCBI:txid187868

Mean predicted aligned error: 14.06 Å

Solvent-accessible surface area (backbone atoms only — not comparable to full-atom values): 6596 Å² total; per-residue (Å²): 139,83,82,82,79,80,85,79,77,75,83,80,80,80,74,73,80,77,55,62,78,58,53,52,52,53,50,52,50,49,51,51,50,53,60,55,36,53,66,48,19,54,54,47,42,62,73,38,41,71,57,38,54,52,48,21,76,74,69,71,50,82,32,66,42,100,91,41,69,26,75,64,47,43,51,52,42,36,52,51,52,52,50,53,52,49,52,59,72,67,48,76,78,75,75,78,79,89,74,81,80,79,78,80,119

Secondary structure (DSSP, 8-stat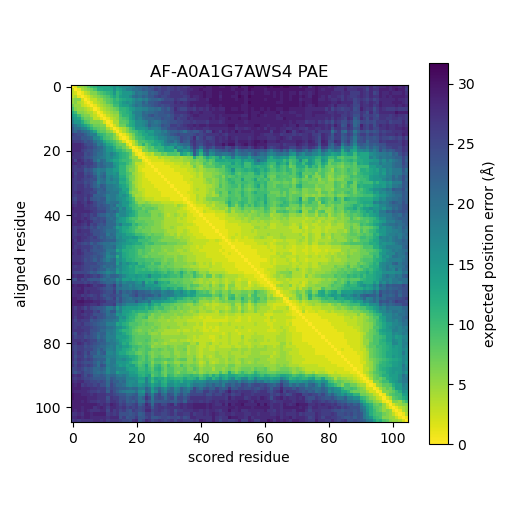e):
--PPPPP-PPP-------SHHHHHHHHHHHHHHHHHHHHHHHHHHHHTHHHHHHHHHHH----EETTEE-HHHHHHHHHHHHHHHHHHHHS--------SSSTT-

pLDDT: mean 77.63, std 11.1, range [50.19, 93.56]

Foldseek 3Di:
DDDDDDDDDDPPPPPPVPDPVPVVVVVVVLVVVLVVVLVVLVVVLVVCVVVQVVCCVVPVPQQQDPVGGDPVSSVVSSVVVNVVVVCVVPPPPPPPPPPPPVPPD